Protein AF-A0A3P7G4P9-F1 (afdb_monomer)

InterPro domains:
  IPR010695 Fas apoptotic inhibitory molecule 1 [PF06905] (7-114)
  IPR010695 Fas apoptotic inhibitory molecule 1 [PTHR13088] (2-114)
  IPR038513 FAIM1 domain superfamily [G3DSA:2.40.128.180] (4-91)

Secondary structure (DSSP, 8-state):
---GGGEEEEEEEEETTEEEEEEEEE-TTT--EEEEETTEEEEEES--S-SSEEEEEEETTEEEEEEEEEETTTEEEEEEEETTEEHHHHHHHHHHHTTEEEEEETTEEEEEE--

Sequence (115 aa):
MTDKQDIVAHWSVPVHDRIYEIEFEHGTASGKRVIRVDGKEILRKNWMFSLVGKEIFDIGKFKCVINVEALGTFLYEYTLEVNGKSYEKFREEVAKKLKSWTTILDGQETRICLV

Organism: Wuchereria bancrofti (NCBI:txid6293)

Mean predicted aligned error: 9.28 Å

Structure (mmCIF, N/CA/C/O backbone):
data_AF-A0A3P7G4P9-F1
#
_entry.id   AF-A0A3P7G4P9-F1
#
loop_
_atom_site.group_PDB
_atom_site.id
_atom_site.type_symbol
_atom_site.label_atom_id
_atom_site.label_alt_id
_atom_site.label_comp_id
_atom_site.label_asym_id
_atom_site.label_entity_id
_atom_site.label_seq_id
_atom_site.pdbx_PDB_ins_code
_atom_site.Cartn_x
_atom_site.Cartn_y
_atom_site.Cartn_z
_atom_site.occupancy
_atom_site.B_iso_or_equiv
_atom_site.auth_seq_id
_atom_site.auth_comp_id
_atom_site.auth_asym_id
_atom_site.auth_atom_id
_atom_site.pdbx_PDB_model_num
ATOM 1 N N . MET A 1 1 ? -11.093 17.085 -8.754 1.00 41.69 1 MET A N 1
ATOM 2 C CA . MET A 1 1 ? -11.423 15.661 -8.953 1.00 41.69 1 MET A CA 1
ATOM 3 C C . MET A 1 1 ? -10.131 14.898 -8.750 1.00 41.69 1 MET A C 1
ATOM 5 O O . MET A 1 1 ? -9.166 15.233 -9.421 1.00 41.69 1 MET A O 1
ATOM 9 N N . THR A 1 2 ? -10.049 13.996 -7.773 1.00 54.34 2 THR A N 1
ATOM 10 C CA . THR A 1 2 ? -8.879 13.116 -7.647 1.00 54.34 2 THR A CA 1
ATOM 11 C C . THR A 1 2 ? -8.937 12.157 -8.826 1.00 54.34 2 THR A C 1
ATOM 13 O O . THR A 1 2 ? -9.836 11.320 -8.870 1.00 54.34 2 THR A O 1
ATOM 16 N N . ASP A 1 3 ? -8.077 12.347 -9.823 1.00 61.62 3 ASP A N 1
ATOM 17 C CA . ASP A 1 3 ? -7.991 11.416 -10.942 1.00 61.62 3 ASP A CA 1
ATOM 18 C C . ASP A 1 3 ? -7.475 10.083 -10.395 1.00 61.62 3 ASP A C 1
ATOM 20 O O . ASP A 1 3 ? -6.324 9.970 -9.978 1.00 61.62 3 ASP A O 1
ATOM 24 N N . LYS A 1 4 ? -8.369 9.095 -10.291 1.00 70.50 4 LYS A N 1
ATOM 25 C CA . LYS A 1 4 ? -8.042 7.770 -9.752 1.00 70.50 4 LYS A CA 1
ATOM 26 C C . LYS A 1 4 ? -7.118 6.973 -10.680 1.00 70.50 4 LYS A C 1
ATOM 28 O O . LYS A 1 4 ? -6.676 5.903 -10.278 1.00 70.50 4 LYS A O 1
ATOM 33 N N . GLN A 1 5 ? -6.831 7.467 -11.890 1.00 76.31 5 GLN A N 1
ATOM 34 C CA . GLN A 1 5 ? -6.014 6.763 -12.886 1.00 76.31 5 GLN A CA 1
ATOM 35 C C . GLN A 1 5 ? -4.590 6.452 -12.413 1.00 76.31 5 GLN A C 1
ATOM 37 O O . GLN A 1 5 ? -4.028 5.451 -12.840 1.00 76.31 5 GLN A O 1
ATOM 42 N N . ASP A 1 6 ? -4.036 7.248 -11.497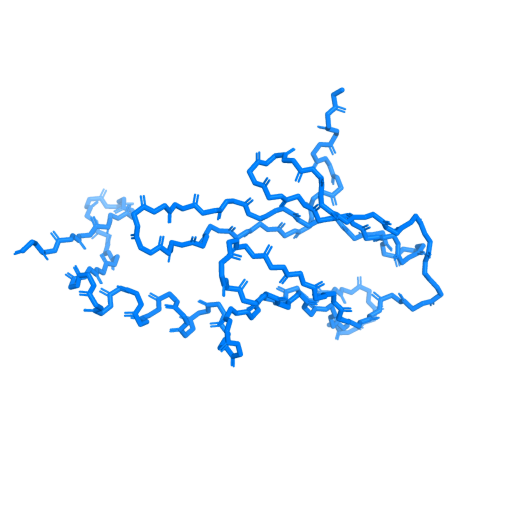 1.00 87.88 6 ASP A N 1
ATOM 43 C CA . ASP A 1 6 ? -2.673 7.041 -10.993 1.00 87.88 6 ASP A CA 1
ATOM 44 C C . ASP A 1 6 ? -2.597 6.071 -9.797 1.00 87.88 6 ASP A C 1
ATOM 46 O O . ASP A 1 6 ? -1.499 5.803 -9.298 1.00 87.88 6 ASP A O 1
ATOM 50 N N . ILE A 1 7 ? -3.731 5.571 -9.287 1.00 96.06 7 ILE A N 1
ATOM 5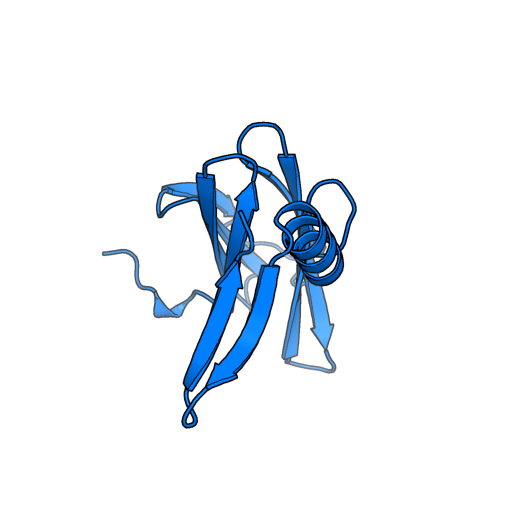1 C CA . ILE A 1 7 ? -3.747 4.662 -8.133 1.00 96.06 7 ILE A CA 1
ATOM 52 C C . ILE A 1 7 ? -3.287 3.275 -8.587 1.00 96.06 7 ILE A C 1
ATOM 54 O O . ILE A 1 7 ? -3.959 2.604 -9.365 1.00 96.06 7 ILE A O 1
ATOM 58 N N . VAL A 1 8 ? -2.152 2.830 -8.051 1.00 96.12 8 VAL A N 1
ATOM 59 C CA . VAL A 1 8 ? -1.525 1.540 -8.384 1.00 96.12 8 VAL A CA 1
ATOM 60 C C . VAL A 1 8 ? -1.772 0.465 -7.330 1.00 96.12 8 VAL A C 1
ATOM 62 O O . VAL A 1 8 ? -1.624 -0.719 -7.616 1.00 96.12 8 VAL A O 1
ATOM 65 N N . ALA A 1 9 ? -2.137 0.861 -6.110 1.00 97.25 9 ALA A N 1
ATOM 66 C CA . ALA A 1 9 ? -2.432 -0.067 -5.030 1.00 97.25 9 ALA A CA 1
ATOM 67 C C . ALA A 1 9 ? -3.481 0.498 -4.069 1.00 97.25 9 ALA A C 1
ATOM 69 O O . ALA A 1 9 ? -3.569 1.710 -3.846 1.00 97.25 9 ALA A O 1
ATOM 70 N N . HIS A 1 10 ? -4.268 -0.415 -3.503 1.00 97.69 10 HIS A N 1
ATOM 71 C CA . HIS A 1 10 ? -5.329 -0.121 -2.555 1.00 97.69 10 HIS A CA 1
ATOM 72 C C . HIS A 1 10 ? -5.373 -1.195 -1.465 1.00 97.69 10 HIS A C 1
ATOM 74 O O . HIS A 1 10 ? -5.395 -2.388 -1.776 1.00 97.69 10 HIS A O 1
ATOM 80 N N . TRP A 1 11 ? -5.449 -0.782 -0.200 1.00 98.00 11 TRP A N 1
ATOM 81 C CA . TRP A 1 11 ? -5.571 -1.691 0.940 1.00 98.00 11 TRP A CA 1
ATOM 82 C C . TRP A 1 11 ? -6.651 -1.228 1.912 1.00 98.00 11 TRP A C 1
ATOM 84 O O . TRP A 1 11 ? -6.613 -0.097 2.389 1.00 98.00 11 TRP A O 1
ATOM 94 N N . SER A 1 12 ? -7.537 -2.147 2.295 1.00 96.19 12 SER A N 1
ATOM 95 C CA . SER A 1 12 ? -8.503 -1.943 3.378 1.00 96.19 12 SER A CA 1
ATOM 96 C C . SER A 1 12 ? -7.944 -2.535 4.668 1.00 96.19 12 SER A C 1
ATOM 98 O O . SER A 1 12 ? -7.788 -3.755 4.783 1.00 96.19 12 SER A O 1
ATOM 100 N N . VAL A 1 13 ? -7.606 -1.700 5.646 1.00 95.06 13 VAL A N 1
ATOM 101 C CA . VAL A 1 13 ? -6.928 -2.121 6.880 1.00 95.06 13 VAL A CA 1
ATOM 102 C C . VAL A 1 13 ? -7.909 -2.084 8.059 1.00 95.06 13 VAL A C 1
ATOM 104 O O . VAL A 1 13 ? -8.145 -1.012 8.622 1.00 95.06 13 VAL A O 1
ATOM 107 N N . PRO A 1 14 ? -8.497 -3.233 8.454 1.00 91.31 14 PRO A N 1
ATOM 108 C CA . PRO A 1 14 ? -9.382 -3.304 9.613 1.00 91.31 14 PRO A CA 1
ATOM 109 C C . PRO A 1 14 ? -8.583 -3.240 10.918 1.00 91.31 14 PRO A C 1
ATOM 111 O O . PRO A 1 14 ? -7.805 -4.142 11.225 1.00 91.31 14 PRO A O 1
ATOM 114 N N . VAL A 1 15 ? -8.803 -2.203 11.720 1.00 87.81 15 VAL A N 1
ATOM 115 C CA . VAL A 1 15 ? -8.202 -2.032 13.047 1.00 87.81 15 VAL A CA 1
ATOM 116 C C . VAL A 1 15 ? -9.261 -1.633 14.064 1.00 87.81 15 VAL A C 1
ATOM 118 O O . VAL A 1 15 ? -9.954 -0.634 13.909 1.00 87.81 15 VAL A O 1
ATOM 121 N N . HIS A 1 16 ? -9.349 -2.400 15.152 1.00 82.56 16 HIS A N 1
ATOM 122 C CA . HIS A 1 16 ? -10.385 -2.227 16.175 1.00 82.56 16 HIS A CA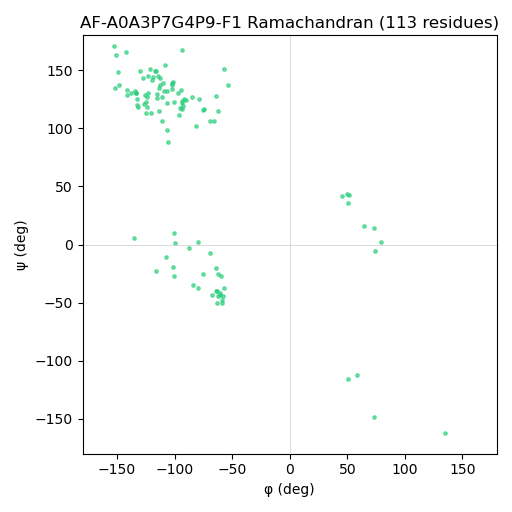 1
ATOM 123 C C . HIS A 1 16 ? -11.799 -2.173 15.558 1.00 82.56 16 HIS A C 1
ATOM 125 O O . HIS A 1 16 ? -12.242 -3.170 14.997 1.00 82.56 16 HIS A O 1
ATOM 131 N N . ASP A 1 17 ? -12.487 -1.038 15.676 1.00 83.31 17 ASP A N 1
ATOM 132 C CA . ASP A 1 17 ? -13.847 -0.749 15.215 1.00 83.31 17 ASP A CA 1
ATOM 133 C C . ASP A 1 17 ? -13.892 0.050 13.899 1.00 83.31 17 ASP A C 1
ATOM 135 O O . ASP A 1 17 ? -14.955 0.506 13.480 1.00 83.31 17 ASP A O 1
ATOM 139 N N . ARG A 1 18 ? -12.748 0.221 13.227 1.00 89.19 18 ARG A N 1
ATOM 140 C C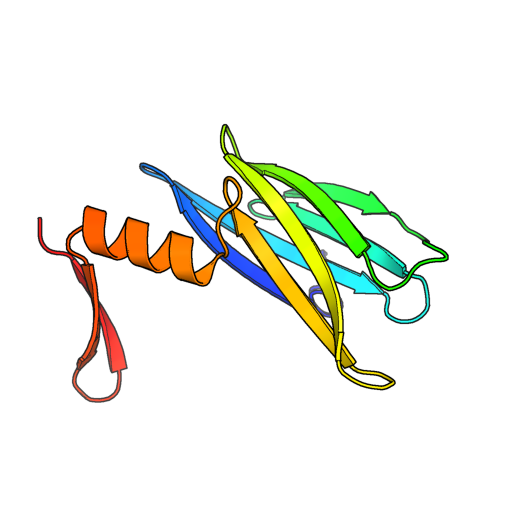A . ARG A 1 18 ? -12.625 1.016 12.003 1.00 89.19 18 ARG A CA 1
ATOM 141 C C . ARG A 1 18 ? -11.911 0.250 10.897 1.00 89.19 18 ARG A C 1
ATOM 143 O O . ARG A 1 18 ? -11.020 -0.558 11.144 1.00 89.19 18 ARG A O 1
ATOM 150 N N . ILE A 1 19 ? -12.270 0.556 9.657 1.00 93.06 19 ILE A N 1
ATOM 151 C CA . ILE A 1 19 ? -11.514 0.169 8.467 1.00 93.06 19 ILE A CA 1
ATOM 152 C C . ILE A 1 19 ? -10.918 1.451 7.890 1.00 93.06 19 ILE A C 1
ATOM 154 O O . ILE A 1 19 ? -11.644 2.427 7.712 1.00 93.06 19 ILE A O 1
ATOM 158 N N . TYR A 1 20 ? -9.605 1.463 7.672 1.00 96.38 20 TYR A N 1
ATOM 159 C CA . TYR A 1 20 ? -8.931 2.533 6.937 1.00 96.38 20 TYR A CA 1
ATOM 160 C C . TYR A 1 20 ? -8.736 2.105 5.487 1.00 96.38 20 TYR A C 1
ATOM 162 O O . TYR A 1 20 ? -8.191 1.027 5.248 1.00 96.38 20 TYR A O 1
ATOM 170 N N . GLU A 1 21 ? -9.121 2.956 4.543 1.00 97.56 21 GLU A N 1
ATOM 171 C CA . GLU A 1 21 ? -8.851 2.745 3.120 1.00 97.56 21 GLU A CA 1
ATOM 172 C C . GLU A 1 21 ? -7.580 3.489 2.719 1.00 97.56 21 GLU A C 1
ATOM 174 O O . GLU A 1 21 ? -7.509 4.714 2.819 1.00 97.56 21 GLU A O 1
ATOM 179 N N . ILE A 1 22 ? -6.560 2.748 2.290 1.00 98.06 22 ILE A N 1
ATOM 180 C CA . ILE A 1 22 ? -5.258 3.285 1.894 1.00 98.06 22 ILE A CA 1
ATOM 181 C C . ILE A 1 22 ? -5.142 3.210 0.377 1.00 98.06 22 ILE A C 1
ATOM 183 O O . ILE A 1 22 ? -5.188 2.122 -0.189 1.00 98.06 22 ILE A O 1
ATOM 187 N N . GLU A 1 23 ? -4.925 4.351 -0.268 1.00 98.12 23 GLU A N 1
ATOM 188 C CA . GLU A 1 23 ? -4.663 4.456 -1.706 1.00 98.12 23 GLU A CA 1
ATOM 189 C C . GLU A 1 23 ? -3.223 4.917 -1.934 1.00 98.12 23 GLU A C 1
ATOM 191 O O . GLU A 1 23 ? -2.746 5.846 -1.270 1.00 98.12 23 GLU A O 1
ATOM 196 N N . PHE A 1 24 ? -2.544 4.307 -2.905 1.00 98.19 24 PHE A N 1
ATOM 197 C CA . PHE A 1 24 ? -1.183 4.668 -3.280 1.00 98.19 24 PHE A CA 1
ATOM 198 C C . PHE A 1 24 ? -1.068 4.982 -4.770 1.00 98.19 24 PHE A C 1
ATOM 200 O O . PHE A 1 24 ? -1.461 4.176 -5.612 1.00 98.19 24 PHE A O 1
ATOM 207 N N . GLU A 1 25 ? -0.489 6.140 -5.086 1.00 97.12 25 GLU A N 1
ATOM 208 C CA . GLU A 1 25 ? -0.045 6.495 -6.436 1.00 97.12 25 GLU A CA 1
ATOM 209 C C . GLU A 1 25 ? 1.470 6.338 -6.550 1.00 97.12 25 GLU A C 1
ATOM 211 O O . GLU A 1 25 ? 2.206 6.813 -5.678 1.00 97.12 25 GLU A O 1
ATOM 216 N N . HIS A 1 26 ? 1.934 5.765 -7.664 1.00 95.69 26 HIS A N 1
ATOM 217 C CA . HIS A 1 26 ? 3.353 5.666 -7.995 1.00 95.69 26 HIS A CA 1
ATOM 218 C C . HIS A 1 26 ? 3.617 6.107 -9.438 1.00 95.69 26 HIS A C 1
ATOM 220 O O . HIS A 1 26 ? 3.154 5.477 -10.385 1.00 95.69 26 HIS A O 1
ATOM 226 N N . GLY A 1 27 ? 4.410 7.164 -9.617 1.00 94.44 27 GLY A N 1
ATOM 227 C CA . GLY A 1 27 ? 4.913 7.562 -10.928 1.00 94.44 27 GLY A CA 1
ATOM 228 C C . GLY A 1 27 ? 6.129 6.731 -11.311 1.00 94.44 27 GLY A C 1
ATOM 229 O O . GLY A 1 27 ? 7.235 7.022 -10.866 1.00 94.44 27 GLY A O 1
ATOM 230 N N . THR A 1 28 ? 5.942 5.743 -12.180 1.00 91.38 28 THR A N 1
ATOM 231 C CA . THR A 1 28 ? 6.988 4.786 -12.588 1.00 91.38 28 THR A CA 1
ATOM 232 C C . THR A 1 28 ? 8.172 5.417 -13.329 1.00 91.38 28 THR A C 1
ATOM 234 O O . THR A 1 28 ? 9.245 4.830 -13.354 1.00 91.38 28 THR A O 1
ATOM 237 N N . ALA A 1 29 ? 8.017 6.619 -13.896 1.00 91.69 29 ALA A N 1
ATOM 238 C CA . ALA A 1 29 ? 9.100 7.354 -14.561 1.00 91.69 29 ALA A CA 1
ATOM 239 C C . ALA A 1 29 ? 9.716 8.474 -13.702 1.00 91.69 29 ALA A C 1
ATOM 241 O O . ALA A 1 29 ? 10.871 8.840 -13.894 1.00 91.69 29 ALA A O 1
ATOM 242 N N . SER A 1 30 ? 8.945 9.041 -12.771 1.00 93.50 30 SER A N 1
ATOM 243 C CA . SER A 1 30 ? 9.336 10.213 -11.974 1.00 93.50 30 SER A CA 1
ATOM 244 C C . SER A 1 30 ? 9.655 9.891 -10.517 1.00 93.50 30 SER A C 1
ATOM 246 O O . SER A 1 30 ? 10.074 10.777 -9.776 1.00 93.50 30 SER A O 1
ATOM 248 N N . GLY A 1 31 ? 9.353 8.672 -10.067 1.00 94.12 31 GLY A N 1
ATOM 249 C CA . GLY A 1 31 ? 9.350 8.293 -8.658 1.00 94.12 31 GLY A CA 1
ATOM 250 C C . GLY A 1 31 ? 8.299 9.035 -7.826 1.00 94.12 31 GLY A C 1
ATOM 251 O O . GLY A 1 31 ? 8.405 9.060 -6.603 1.00 94.12 31 GLY A O 1
ATOM 252 N N . LYS A 1 32 ? 7.294 9.675 -8.452 1.00 95.81 32 LYS A N 1
ATOM 253 C CA . LYS A 1 32 ? 6.183 10.342 -7.744 1.00 95.81 32 LYS A CA 1
ATOM 254 C C . LYS A 1 32 ? 5.521 9.356 -6.781 1.00 95.81 32 LYS A C 1
ATOM 256 O O . LYS A 1 32 ? 5.252 8.225 -7.165 1.00 95.81 32 LYS A O 1
ATOM 261 N N . ARG A 1 33 ? 5.198 9.794 -5.564 1.00 96.88 33 ARG A N 1
ATOM 262 C CA . ARG A 1 33 ? 4.452 9.008 -4.571 1.00 96.88 33 ARG A CA 1
ATOM 263 C C . ARG A 1 33 ? 3.358 9.848 -3.940 1.00 96.88 33 ARG A C 1
ATOM 265 O O . ARG A 1 33 ? 3.627 10.969 -3.508 1.00 96.88 33 ARG A O 1
ATOM 272 N N . VAL A 1 34 ? 2.144 9.316 -3.861 1.00 97.69 34 VAL A N 1
ATOM 273 C CA . VAL A 1 34 ? 1.039 9.936 -3.114 1.00 97.69 34 VAL A CA 1
ATOM 274 C C . VAL A 1 34 ? 0.364 8.866 -2.278 1.00 97.69 34 VAL A C 1
ATOM 276 O O . VAL A 1 34 ? 0.029 7.811 -2.803 1.00 97.69 34 VAL A O 1
ATOM 279 N N . ILE A 1 35 ? 0.168 9.137 -0.990 1.00 98.31 35 ILE A N 1
ATOM 280 C CA . ILE A 1 35 ? -0.566 8.251 -0.082 1.00 98.31 35 ILE A CA 1
ATOM 281 C C . ILE A 1 35 ? -1.818 8.981 0.379 1.00 98.31 35 ILE A C 1
ATOM 283 O O . ILE A 1 35 ? -1.740 10.117 0.868 1.00 98.31 35 ILE A O 1
ATOM 287 N N . ARG A 1 36 ? -2.967 8.315 0.257 1.00 97.88 36 ARG A N 1
ATOM 288 C CA . ARG A 1 36 ? -4.228 8.769 0.845 1.00 97.88 36 ARG A CA 1
ATOM 289 C C 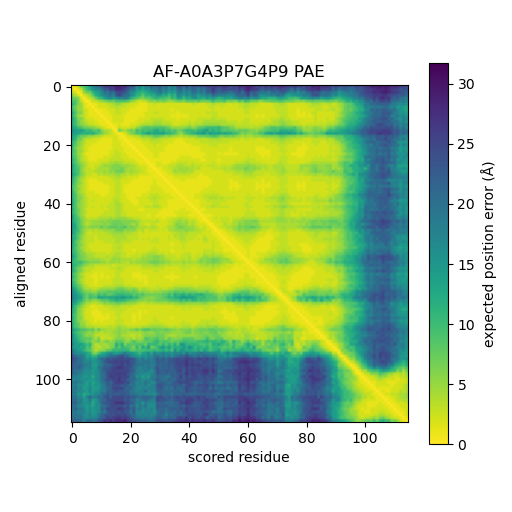. ARG A 1 36 ? -4.749 7.750 1.832 1.00 97.88 36 ARG A C 1
ATOM 291 O O . ARG A 1 36 ? -4.615 6.553 1.615 1.00 97.88 36 ARG A O 1
ATOM 298 N N . VAL A 1 37 ? -5.352 8.256 2.897 1.00 97.62 37 VAL A N 1
ATOM 299 C CA . VAL A 1 37 ? -6.059 7.463 3.897 1.00 97.62 37 VAL A CA 1
ATOM 300 C C . VAL A 1 37 ? -7.469 8.022 4.003 1.00 97.62 37 VAL A C 1
ATOM 302 O O . VAL A 1 37 ? -7.641 9.218 4.242 1.00 97.62 37 VAL A O 1
ATOM 305 N N . ASP A 1 38 ? -8.470 7.177 3.774 1.00 95.94 38 ASP A N 1
ATOM 306 C CA . ASP A 1 38 ? -9.891 7.538 3.717 1.00 95.94 38 ASP A CA 1
ATOM 307 C C . ASP A 1 38 ? -10.156 8.716 2.759 1.00 95.94 38 ASP A C 1
ATOM 309 O O . ASP A 1 38 ? -10.855 9.680 3.075 1.00 95.94 38 ASP A O 1
ATOM 313 N N . GLY A 1 39 ? -9.506 8.680 1.590 1.00 95.50 39 GLY A N 1
ATOM 314 C CA . GLY A 1 39 ? -9.583 9.720 0.559 1.00 95.50 39 GLY A CA 1
ATOM 315 C C . GLY A 1 39 ? -8.826 11.017 0.878 1.00 95.50 39 GLY A C 1
ATOM 316 O O . GLY A 1 39 ? -8.720 11.888 0.012 1.00 95.50 39 GLY A O 1
ATOM 317 N N . LYS A 1 40 ? -8.255 11.163 2.081 1.00 97.06 40 LYS A N 1
ATOM 318 C CA . LYS A 1 40 ? -7.443 12.323 2.464 1.00 97.06 40 LYS A CA 1
ATOM 319 C C . LYS A 1 40 ? -5.969 12.068 2.177 1.00 97.06 40 LYS A C 1
ATOM 321 O O . LYS A 1 40 ? -5.382 11.121 2.688 1.00 97.06 40 LYS A O 1
ATOM 326 N N . GLU A 1 41 ? -5.349 12.959 1.413 1.00 96.88 41 GLU A N 1
ATOM 327 C CA . GLU A 1 41 ? -3.904 12.944 1.191 1.00 96.88 41 GLU A CA 1
ATOM 328 C C . GLU A 1 41 ? -3.133 13.196 2.492 1.00 96.88 41 GLU A C 1
ATOM 330 O O . GLU A 1 41 ? -3.390 14.173 3.199 1.00 96.88 41 GLU A O 1
ATOM 335 N N . ILE A 1 42 ? -2.188 12.304 2.795 1.00 97.50 42 ILE A N 1
ATOM 336 C CA . ILE A 1 42 ? -1.317 12.395 3.976 1.00 97.50 42 ILE A CA 1
ATOM 337 C C . ILE A 1 42 ? 0.160 12.564 3.612 1.00 97.50 42 ILE A C 1
ATOM 339 O O . ILE A 1 42 ? 0.937 13.061 4.422 1.00 97.50 42 ILE A O 1
ATOM 343 N N . LEU A 1 43 ? 0.553 12.162 2.401 1.00 97.44 43 LEU A N 1
ATOM 344 C CA . LEU A 1 43 ? 1.921 12.269 1.908 1.00 97.44 43 LEU A CA 1
ATOM 345 C C . LEU A 1 43 ? 1.907 12.489 0.400 1.00 97.44 43 LEU A C 1
ATOM 347 O O . LEU A 1 43 ? 1.191 11.799 -0.327 1.00 97.44 43 LEU A O 1
ATOM 351 N N . ARG A 1 44 ? 2.759 13.406 -0.064 1.00 97.00 44 ARG A N 1
ATOM 352 C CA . ARG A 1 44 ? 3.035 13.642 -1.481 1.00 97.00 44 ARG A CA 1
ATOM 353 C C . ARG A 1 44 ? 4.511 13.926 -1.702 1.00 97.00 44 ARG A C 1
ATOM 355 O O . ARG A 1 44 ? 5.083 14.826 -1.093 1.00 97.00 44 ARG A O 1
ATOM 362 N N . LYS A 1 45 ? 5.100 13.196 -2.643 1.00 96.38 45 LYS A N 1
ATOM 363 C CA . LYS A 1 45 ? 6.416 13.455 -3.226 1.00 96.38 45 LYS A CA 1
ATOM 364 C C . LYS A 1 45 ? 6.236 13.534 -4.734 1.00 96.38 45 LYS A C 1
ATOM 366 O O . LYS A 1 45 ? 5.868 12.550 -5.363 1.00 96.38 45 LYS A O 1
ATOM 371 N N . ASN A 1 46 ? 6.446 14.712 -5.315 1.00 93.75 46 ASN A N 1
ATOM 372 C CA . ASN A 1 46 ? 6.185 14.923 -6.745 1.00 93.75 46 ASN A CA 1
ATOM 373 C C . ASN A 1 46 ? 7.257 14.302 -7.649 1.00 93.75 46 ASN A C 1
ATOM 375 O O . ASN A 1 46 ? 6.972 13.985 -8.799 1.00 93.75 46 ASN A O 1
ATOM 379 N N . TRP A 1 47 ? 8.472 14.136 -7.132 1.00 92.31 47 TRP A N 1
ATOM 380 C CA . TRP A 1 47 ? 9.597 13.588 -7.874 1.00 92.31 47 TRP A CA 1
ATOM 381 C C . TRP A 1 47 ? 10.568 12.903 -6.920 1.00 92.31 47 TRP A C 1
ATOM 383 O O . TRP A 1 47 ? 10.911 13.461 -5.874 1.00 92.31 47 TRP A O 1
ATOM 393 N N . MET A 1 48 ? 11.029 11.713 -7.290 1.00 91.50 48 MET A N 1
ATOM 394 C CA . MET A 1 48 ? 12.081 10.982 -6.599 1.00 91.50 48 MET A CA 1
ATOM 395 C C . MET A 1 48 ? 13.011 10.368 -7.644 1.00 91.50 48 MET A C 1
ATOM 397 O O . MET A 1 48 ? 12.564 9.686 -8.556 1.00 91.50 48 MET A O 1
ATOM 401 N N . PHE A 1 49 ? 14.324 10.556 -7.493 1.00 88.19 49 PHE A N 1
ATOM 402 C CA . PHE A 1 49 ? 15.298 9.852 -8.340 1.00 88.19 49 PHE A CA 1
ATOM 403 C C . PHE A 1 49 ? 15.227 8.326 -8.161 1.00 88.19 49 PHE A C 1
ATOM 405 O O . PHE A 1 49 ? 15.596 7.578 -9.060 1.00 88.19 49 PHE A O 1
ATOM 412 N N . SER A 1 50 ? 14.747 7.865 -6.999 1.00 93.69 50 SER A N 1
ATOM 413 C CA . SER A 1 50 ? 14.527 6.449 -6.710 1.00 93.69 50 SER A CA 1
ATOM 414 C C . SER A 1 50 ? 13.090 6.046 -7.017 1.00 93.69 50 SER A C 1
ATOM 416 O O . SER A 1 50 ? 12.159 6.567 -6.404 1.00 93.69 50 SER A O 1
ATOM 418 N N . LEU A 1 51 ? 12.929 5.065 -7.904 1.00 94.56 51 LEU A N 1
ATOM 419 C CA . LEU A 1 51 ? 11.630 4.482 -8.256 1.00 94.56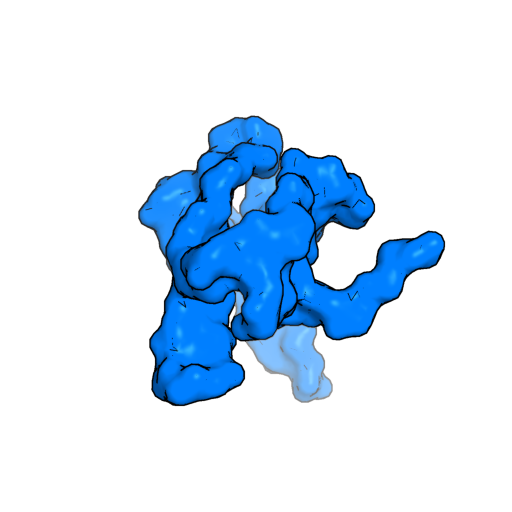 51 LEU A CA 1
ATOM 420 C C . LEU A 1 51 ? 11.180 3.462 -7.195 1.00 94.56 51 LEU A C 1
ATOM 422 O O . LEU A 1 51 ? 10.028 3.443 -6.780 1.00 94.56 51 LEU A O 1
ATOM 426 N N . VAL A 1 52 ? 12.117 2.688 -6.648 1.00 96.00 52 VAL A N 1
ATOM 427 C CA . VAL A 1 52 ? 11.876 1.726 -5.558 1.00 96.00 52 VAL A CA 1
ATOM 428 C C . VAL A 1 52 ? 12.157 2.340 -4.183 1.00 96.00 52 VAL A C 1
ATOM 430 O O . VAL A 1 52 ? 12.723 3.437 -4.077 1.00 96.00 52 VAL A O 1
ATOM 433 N N . GLY A 1 53 ? 11.738 1.670 -3.113 1.00 96.88 53 GLY A N 1
ATOM 434 C CA . GLY A 1 53 ? 12.000 2.086 -1.735 1.00 96.88 53 GLY A CA 1
ATOM 435 C C . GLY A 1 53 ? 10.777 1.988 -0.833 1.00 96.88 53 GLY A C 1
ATOM 436 O O . GLY A 1 53 ? 9.811 1.303 -1.150 1.00 96.88 53 GLY A O 1
ATOM 437 N N . LYS A 1 54 ? 10.832 2.673 0.311 1.00 97.88 54 LYS A N 1
ATOM 438 C CA . LYS A 1 54 ? 9.807 2.583 1.355 1.00 97.88 54 LYS A CA 1
ATOM 439 C C . LYS A 1 54 ? 9.212 3.944 1.676 1.00 97.88 54 LYS A C 1
ATOM 441 O O . LYS A 1 54 ? 9.930 4.942 1.695 1.00 97.88 54 LYS A O 1
ATOM 446 N N . GLU A 1 55 ? 7.927 3.963 1.996 1.00 98.12 55 GLU A N 1
ATOM 447 C CA . GLU A 1 55 ? 7.245 5.116 2.574 1.00 98.12 55 GLU A CA 1
ATOM 448 C C . GLU A 1 55 ? 6.588 4.718 3.891 1.00 98.12 55 GLU A C 1
ATOM 450 O O . GLU A 1 55 ? 5.835 3.748 3.952 1.00 98.12 55 GLU A O 1
ATOM 455 N N . ILE A 1 56 ? 6.892 5.469 4.948 1.00 98.19 56 ILE A N 1
ATOM 456 C CA . ILE A 1 56 ? 6.428 5.195 6.309 1.00 98.19 56 ILE A CA 1
ATOM 457 C C . ILE A 1 56 ? 5.404 6.257 6.691 1.00 98.19 56 ILE A C 1
ATOM 459 O O . ILE A 1 56 ? 5.647 7.451 6.520 1.00 98.19 56 ILE A O 1
ATOM 463 N N . PHE A 1 57 ? 4.277 5.822 7.237 1.00 98.19 57 PHE A N 1
ATOM 464 C CA . PHE A 1 57 ? 3.203 6.684 7.721 1.00 98.19 57 PHE A CA 1
ATOM 465 C C . PHE A 1 57 ? 2.433 5.967 8.829 1.00 98.19 57 PHE A C 1
ATOM 467 O O . PHE A 1 57 ? 2.644 4.781 9.064 1.00 98.19 57 PHE A O 1
ATOM 474 N N . ASP A 1 58 ? 1.540 6.668 9.519 1.00 97.31 58 ASP A N 1
ATOM 475 C CA . ASP A 1 58 ? 0.725 6.070 10.574 1.00 97.31 58 ASP A CA 1
ATOM 476 C C . ASP A 1 58 ? -0.772 6.198 10.234 1.00 97.31 58 ASP A C 1
ATOM 478 O O . ASP A 1 58 ? -1.221 7.231 9.731 1.00 97.31 58 ASP A O 1
ATOM 482 N N . ILE A 1 59 ? -1.557 5.158 10.543 1.00 95.06 59 ILE A N 1
ATOM 483 C CA . ILE A 1 59 ? -3.028 5.210 10.583 1.00 95.06 59 ILE A CA 1
ATOM 484 C C . ILE A 1 59 ? -3.475 5.080 12.041 1.00 95.06 59 ILE A C 1
ATOM 486 O O . ILE A 1 59 ? -3.350 4.033 12.680 1.00 95.06 59 ILE A O 1
ATOM 490 N N . GLY A 1 60 ? -3.934 6.180 12.636 1.00 92.06 60 GLY A N 1
ATOM 491 C CA . GLY A 1 60 ? -4.192 6.220 14.077 1.00 92.06 60 GLY A CA 1
ATOM 492 C C . GLY A 1 60 ? -2.930 5.885 14.886 1.00 92.06 60 GLY A C 1
ATOM 493 O O . GLY A 1 60 ? -1.981 6.659 14.895 1.00 92.06 60 GLY A O 1
ATOM 494 N N . LYS A 1 61 ? -2.924 4.737 15.578 1.00 93.06 61 LYS A N 1
ATOM 495 C CA . LYS A 1 61 ? -1.776 4.244 16.372 1.00 93.06 61 LYS A CA 1
ATOM 496 C C . LYS A 1 61 ? -0.934 3.182 15.650 1.00 93.06 61 LYS A C 1
ATOM 498 O O . LYS A 1 61 ? -0.015 2.631 16.251 1.00 93.06 61 LYS A O 1
ATOM 503 N N . PHE A 1 62 ? -1.281 2.838 14.413 1.00 95.19 62 PHE A N 1
ATOM 504 C CA . PHE A 1 62 ? -0.668 1.736 13.679 1.00 95.19 62 PHE A CA 1
ATOM 505 C C . PHE A 1 62 ? 0.356 2.273 12.688 1.00 95.19 62 PHE A C 1
ATOM 507 O O . PHE A 1 62 ? 0.014 3.067 11.811 1.00 95.19 62 PHE A O 1
ATOM 514 N N . LYS A 1 63 ? 1.601 1.815 12.814 1.00 97.44 63 LYS A N 1
ATOM 515 C CA . LYS A 1 63 ? 2.679 2.175 11.897 1.00 97.44 63 LYS A CA 1
ATOM 516 C C . LYS A 1 63 ? 2.559 1.369 10.616 1.00 97.44 63 LYS A C 1
ATOM 518 O O . LYS A 1 63 ? 2.540 0.142 10.668 1.00 97.44 63 LYS A O 1
ATOM 523 N N . CYS A 1 64 ? 2.512 2.061 9.490 1.00 98.38 64 CYS A N 1
ATOM 524 C CA . CYS A 1 64 ? 2.384 1.481 8.167 1.00 98.38 64 CYS A CA 1
ATOM 525 C C . CYS A 1 64 ? 3.640 1.737 7.335 1.00 98.38 64 CYS A C 1
ATOM 527 O O . CYS A 1 64 ? 4.268 2.794 7.439 1.00 98.38 64 CYS A O 1
ATOM 529 N N . VAL A 1 65 ? 3.997 0.765 6.500 1.00 98.69 65 VAL A N 1
ATOM 530 C CA . VAL A 1 65 ? 5.089 0.892 5.532 1.00 98.69 65 VAL A CA 1
ATOM 531 C C . VAL A 1 65 ? 4.596 0.398 4.185 1.00 98.69 65 VAL A C 1
ATOM 533 O O . VAL A 1 65 ? 4.215 -0.760 4.069 1.00 98.69 65 VAL A O 1
ATOM 536 N N . ILE A 1 66 ? 4.604 1.262 3.174 1.00 98.62 66 ILE A N 1
ATOM 537 C CA . ILE A 1 66 ? 4.459 0.831 1.781 1.00 98.62 66 ILE A CA 1
ATOM 538 C C . ILE A 1 66 ? 5.857 0.562 1.240 1.00 98.62 66 ILE A C 1
ATOM 540 O O . ILE A 1 66 ? 6.711 1.451 1.280 1.00 98.62 66 ILE A O 1
ATOM 544 N N . ASN A 1 67 ? 6.086 -0.645 0.731 1.00 98.38 67 ASN A N 1
ATOM 545 C CA . ASN A 1 67 ? 7.298 -0.999 0.004 1.00 98.38 67 ASN A CA 1
ATOM 546 C C . ASN A 1 67 ? 6.998 -1.010 -1.496 1.00 98.38 67 ASN A C 1
ATOM 548 O O . ASN A 1 67 ? 5.993 -1.566 -1.933 1.00 98.38 67 ASN A O 1
ATOM 552 N N . VAL A 1 68 ? 7.891 -0.395 -2.264 1.00 97.75 68 VAL A N 1
ATOM 553 C CA . VAL A 1 68 ? 7.899 -0.412 -3.724 1.00 97.75 68 VAL A CA 1
ATOM 554 C C . VAL A 1 68 ? 9.132 -1.179 -4.161 1.00 97.75 68 VAL A C 1
ATOM 556 O O . VAL A 1 68 ? 10.256 -0.721 -3.935 1.00 97.75 68 VAL A O 1
ATOM 559 N N . GLU A 1 69 ? 8.926 -2.322 -4.798 1.00 96.94 69 GLU A N 1
ATOM 560 C CA . GLU A 1 69 ? 9.991 -3.205 -5.269 1.00 96.94 69 GLU A CA 1
ATOM 561 C C . GLU A 1 69 ? 9.884 -3.398 -6.781 1.00 96.94 69 GLU A C 1
ATOM 563 O O . GLU A 1 69 ? 8.805 -3.282 -7.357 1.00 96.94 69 GLU A O 1
ATOM 568 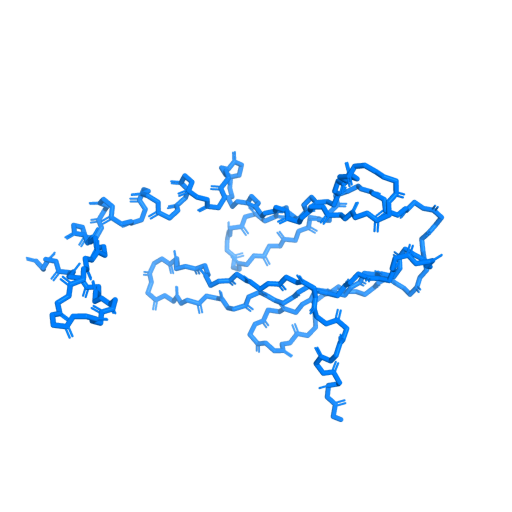N N . ALA A 1 70 ? 11.013 -3.632 -7.451 1.00 95.62 70 ALA A N 1
ATOM 569 C CA . ALA A 1 70 ? 11.019 -3.900 -8.884 1.00 95.62 70 ALA A CA 1
ATOM 570 C C . ALA A 1 70 ? 10.750 -5.387 -9.130 1.00 95.62 70 ALA A C 1
ATOM 572 O O . ALA A 1 70 ? 11.470 -6.245 -8.620 1.00 95.62 70 ALA A O 1
ATOM 573 N N . LEU A 1 71 ? 9.755 -5.681 -9.962 1.00 93.56 71 LEU A N 1
ATOM 574 C CA . LEU A 1 71 ? 9.438 -7.023 -10.428 1.00 93.56 71 LEU A CA 1
ATOM 575 C C . LEU A 1 71 ? 9.889 -7.158 -11.890 1.00 93.56 71 LEU A C 1
ATOM 577 O O . LEU A 1 71 ? 9.155 -6.878 -12.834 1.00 93.56 71 LEU A O 1
ATOM 581 N N . GLY A 1 72 ? 11.143 -7.547 -12.104 1.00 91.25 72 GLY A N 1
ATOM 582 C CA . GLY A 1 72 ? 11.744 -7.518 -13.440 1.00 91.25 72 GLY A CA 1
ATOM 583 C C . GLY A 1 72 ? 12.062 -6.089 -13.901 1.00 91.25 72 GLY A C 1
ATOM 584 O O . GLY A 1 72 ? 12.433 -5.242 -13.094 1.00 91.25 72 GLY A O 1
ATOM 585 N N . THR A 1 73 ? 11.987 -5.822 -15.208 1.00 86.25 73 THR A N 1
ATOM 586 C CA . THR A 1 73 ? 12.536 -4.577 -15.785 1.00 86.25 73 THR A CA 1
ATOM 587 C C . THR A 1 73 ? 11.595 -3.373 -15.696 1.00 86.25 73 THR A C 1
ATOM 589 O O . THR A 1 73 ? 12.070 -2.255 -15.520 1.00 86.25 73 THR A O 1
ATOM 592 N N . PHE A 1 74 ? 10.280 -3.575 -15.822 1.00 85.06 74 PHE A N 1
ATOM 593 C CA . PHE A 1 74 ? 9.302 -2.476 -15.934 1.00 85.06 74 PHE A CA 1
ATOM 594 C C . PHE A 1 74 ? 8.050 -2.656 -15.069 1.00 85.06 74 PHE A C 1
ATOM 596 O O . PHE A 1 74 ? 7.110 -1.872 -15.190 1.00 85.06 74 PHE A O 1
ATOM 603 N N . LEU A 1 75 ? 8.008 -3.689 -14.226 1.00 94.00 75 LEU A N 1
ATOM 604 C CA . LEU A 1 75 ? 6.896 -3.910 -13.306 1.00 94.00 75 LEU A CA 1
ATOM 605 C C . LEU A 1 75 ? 7.350 -3.611 -11.885 1.00 94.00 75 LEU A C 1
ATOM 607 O O . LEU A 1 75 ? 8.533 -3.713 -11.556 1.00 94.00 75 LEU A O 1
ATOM 611 N N . TYR A 1 76 ? 6.386 -3.248 -11.051 1.00 96.06 76 TYR A N 1
ATOM 612 C CA . TYR A 1 76 ? 6.608 -2.971 -9.645 1.00 96.06 76 TYR A CA 1
ATOM 613 C C . TYR A 1 76 ? 5.643 -3.791 -8.811 1.00 96.06 76 TYR A C 1
ATOM 615 O O . TYR A 1 76 ? 4.486 -3.977 -9.186 1.00 96.06 76 TYR A O 1
ATOM 623 N N . GLU A 1 77 ? 6.135 -4.250 -7.673 1.00 97.25 77 GLU A N 1
ATOM 624 C CA . GLU A 1 77 ? 5.323 -4.825 -6.620 1.00 97.25 77 GLU A CA 1
ATOM 625 C C . GLU A 1 77 ? 5.138 -3.790 -5.508 1.00 97.25 77 GLU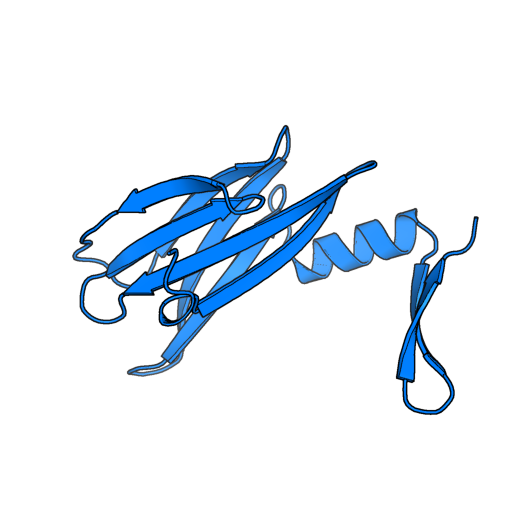 A C 1
ATOM 627 O O . GLU A 1 77 ? 6.064 -3.054 -5.150 1.00 97.25 77 GLU A O 1
ATOM 632 N N . TYR A 1 78 ? 3.916 -3.732 -4.983 1.00 98.06 78 TYR A N 1
ATOM 633 C CA . TYR A 1 78 ? 3.525 -2.829 -3.912 1.00 98.06 78 TYR A CA 1
ATOM 634 C C . TYR A 1 78 ? 3.028 -3.662 -2.744 1.00 98.06 78 TYR A C 1
ATOM 636 O O . TYR A 1 78 ? 1.977 -4.297 -2.834 1.00 98.06 78 TYR A O 1
ATOM 644 N N . THR A 1 79 ? 3.759 -3.640 -1.638 1.00 98.31 79 THR A N 1
ATOM 645 C CA . THR A 1 79 ? 3.353 -4.343 -0.419 1.00 98.31 79 THR A CA 1
ATOM 646 C C . THR A 1 79 ? 3.122 -3.354 0.707 1.00 98.31 79 THR A C 1
ATOM 648 O O . THR A 1 79 ? 3.752 -2.297 0.774 1.00 98.31 79 THR A O 1
ATOM 651 N N . LEU A 1 80 ? 2.197 -3.699 1.598 1.00 98.69 80 LEU A N 1
ATOM 652 C CA . LEU A 1 80 ? 1.912 -2.938 2.803 1.00 98.69 80 LEU A CA 1
ATOM 653 C C . LEU A 1 80 ? 2.317 -3.766 4.021 1.00 98.69 80 LEU A C 1
ATOM 655 O O . LEU A 1 80 ? 1.973 -4.942 4.134 1.00 98.69 80 LEU A O 1
ATOM 659 N N . GLU A 1 81 ? 2.997 -3.129 4.962 1.00 98.38 81 GLU A N 1
ATOM 660 C CA . GLU A 1 81 ? 3.204 -3.648 6.306 1.00 98.38 81 GLU A CA 1
ATOM 661 C C . GLU A 1 81 ? 2.402 -2.823 7.313 1.00 98.38 81 GLU A C 1
ATOM 663 O O . GLU A 1 81 ? 2.391 -1.596 7.237 1.00 98.38 81 GLU A O 1
ATOM 668 N N . VAL A 1 82 ? 1.777 -3.486 8.287 1.00 97.50 82 VAL A N 1
ATOM 669 C CA . VAL A 1 82 ? 1.047 -2.859 9.399 1.00 97.50 82 VAL A CA 1
ATOM 670 C C . VAL A 1 82 ? 1.627 -3.377 10.712 1.00 97.50 82 VAL A C 1
ATOM 672 O O . VAL A 1 82 ? 1.602 -4.576 10.990 1.00 97.50 82 VAL A O 1
ATOM 675 N N . ASN A 1 83 ? 2.182 -2.476 11.524 1.00 94.88 83 ASN A N 1
ATOM 676 C CA . ASN A 1 83 ? 2.926 -2.789 12.748 1.00 94.88 83 ASN A CA 1
ATOM 677 C C . ASN A 1 83 ? 4.009 -3.868 12.538 1.00 94.88 83 ASN A C 1
ATOM 679 O O . ASN A 1 83 ? 4.153 -4.788 13.344 1.00 94.88 83 ASN A O 1
ATOM 683 N N . GLY A 1 84 ? 4.762 -3.757 11.437 1.00 96.31 84 GLY A N 1
ATOM 684 C CA . GLY A 1 84 ? 5.872 -4.660 11.105 1.00 96.31 84 GLY A CA 1
ATOM 685 C C . GLY A 1 84 ? 5.450 -6.060 10.649 1.00 96.31 84 GLY A C 1
ATOM 686 O O . GLY A 1 84 ? 6.270 -6.975 10.634 1.00 96.31 84 GLY A O 1
ATOM 687 N N . LYS A 1 85 ? 4.171 -6.262 10.314 1.00 96.44 85 LYS A N 1
ATOM 688 C CA . LYS A 1 85 ? 3.660 -7.502 9.715 1.00 96.44 85 LYS A CA 1
ATOM 689 C C . LYS A 1 85 ? 3.218 -7.217 8.293 1.00 96.44 85 LYS A C 1
ATOM 691 O O . LYS A 1 85 ? 2.631 -6.163 8.066 1.00 96.44 85 LYS A O 1
ATOM 696 N N . SER A 1 86 ? 3.427 -8.159 7.373 1.00 97.31 86 SER A N 1
ATOM 697 C CA . SER A 1 86 ? 2.834 -8.048 6.037 1.00 97.31 86 SER A CA 1
ATOM 698 C C . SER A 1 86 ? 1.315 -7.931 6.138 1.00 97.31 86 SER A C 1
ATOM 700 O O . SER A 1 86 ? 0.698 -8.430 7.088 1.00 97.31 86 SER A O 1
ATOM 702 N N . TYR A 1 87 ? 0.709 -7.265 5.165 1.00 96.69 87 TYR A N 1
ATOM 703 C CA . TYR A 1 87 ? -0.729 -7.057 5.117 1.00 96.69 87 TYR A CA 1
ATOM 704 C C . TYR A 1 87 ? -1.513 -8.377 5.133 1.00 96.69 87 TYR A C 1
ATOM 706 O O . TYR A 1 87 ? -2.527 -8.481 5.821 1.00 96.69 87 TYR A O 1
ATOM 714 N N . GLU A 1 88 ? -1.013 -9.416 4.469 1.00 93.94 88 GLU A N 1
ATOM 715 C CA . GLU A 1 88 ? -1.614 -10.752 4.434 1.00 93.94 88 GLU A CA 1
ATOM 716 C C . GLU A 1 88 ? -1.625 -11.367 5.835 1.00 93.94 88 GLU A C 1
ATOM 718 O O . GLU A 1 88 ? -2.678 -11.755 6.343 1.00 93.94 88 GLU A O 1
ATOM 723 N N . LYS A 1 89 ? -0.472 -11.362 6.516 1.00 94.44 89 LYS A N 1
ATOM 724 C CA . LYS A 1 89 ? -0.353 -11.883 7.882 1.00 94.44 89 LYS A CA 1
ATOM 725 C C . LYS A 1 89 ? -1.204 -11.081 8.864 1.00 94.44 89 LYS A C 1
ATOM 727 O O . LYS A 1 89 ? -1.845 -11.653 9.744 1.00 94.44 89 LYS A O 1
ATOM 732 N N . PHE A 1 90 ? -1.231 -9.759 8.712 1.00 91.75 90 PHE A N 1
ATOM 733 C CA . PHE A 1 90 ? -2.093 -8.883 9.497 1.00 91.75 90 PHE A CA 1
ATOM 734 C C . PHE A 1 90 ? -3.573 -9.249 9.310 1.00 91.75 90 PHE A C 1
ATOM 736 O O . PHE A 1 90 ? -4.294 -9.425 10.294 1.00 91.75 90 PHE A O 1
ATOM 743 N N . ARG A 1 91 ? -4.022 -9.433 8.063 1.00 90.06 91 ARG A N 1
ATOM 744 C CA . ARG A 1 91 ? -5.397 -9.844 7.753 1.00 90.06 91 ARG A CA 1
ATOM 745 C C . ARG A 1 91 ? -5.743 -11.198 8.351 1.00 90.06 91 ARG A C 1
ATOM 747 O O . ARG A 1 91 ? -6.827 -11.331 8.909 1.00 90.06 91 ARG A O 1
ATOM 754 N N . GLU A 1 92 ? -4.849 -12.178 8.270 1.00 89.56 92 GLU A N 1
ATOM 755 C CA . GLU A 1 92 ? -5.058 -13.491 8.886 1.00 89.56 92 GLU A CA 1
ATOM 756 C C . GLU A 1 92 ? -5.219 -13.404 10.407 1.00 89.56 92 GLU A C 1
ATOM 758 O O . GLU A 1 92 ? -6.070 -14.080 10.982 1.00 89.56 92 GLU A O 1
ATOM 763 N N . GLU A 1 93 ? -4.418 -12.578 11.081 1.00 89.38 93 GLU A N 1
ATOM 764 C CA . GLU A 1 93 ? -4.521 -12.386 12.529 1.00 89.38 93 GLU A CA 1
ATOM 765 C C . GLU A 1 93 ? -5.821 -11.687 12.930 1.00 89.38 93 GLU A C 1
ATOM 767 O O . GLU A 1 93 ? -6.478 -12.114 13.883 1.00 89.38 93 GLU A O 1
ATOM 772 N N . VAL A 1 94 ? -6.222 -10.644 12.195 1.00 86.12 94 VAL A N 1
ATOM 773 C CA . VAL A 1 94 ? -7.511 -9.974 12.412 1.00 86.12 94 VAL A CA 1
ATOM 774 C C . VAL A 1 94 ? -8.663 -10.945 12.161 1.00 86.12 94 VAL A C 1
ATOM 776 O O . VAL A 1 94 ? -9.575 -11.027 12.982 1.00 86.12 94 VAL A O 1
ATOM 779 N N . ALA A 1 95 ? -8.593 -11.732 11.086 1.00 84.00 95 ALA A N 1
ATOM 780 C CA . ALA A 1 95 ? -9.592 -12.736 10.746 1.00 84.00 95 ALA A CA 1
ATOM 781 C C . ALA A 1 95 ? -9.742 -13.773 11.869 1.00 84.00 95 ALA A C 1
ATOM 783 O O . ALA A 1 95 ? -10.845 -13.965 12.380 1.00 84.00 95 ALA A O 1
ATOM 784 N N . LYS A 1 96 ? -8.627 -14.344 12.349 1.00 84.69 96 LYS A N 1
ATOM 785 C CA . LYS A 1 96 ? -8.601 -15.275 13.492 1.00 84.69 96 LYS A CA 1
ATOM 786 C C . LYS A 1 96 ? -9.178 -14.64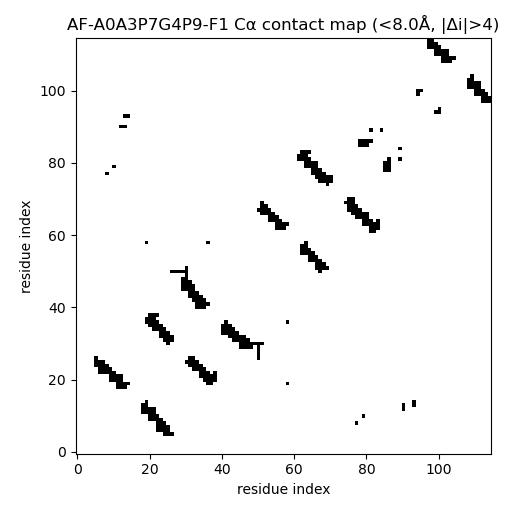9 14.761 1.00 84.69 96 LYS A C 1
ATOM 788 O O . LYS A 1 96 ? -9.972 -15.291 15.444 1.00 84.69 96 LYS A O 1
ATOM 793 N N . LYS A 1 97 ? -8.815 -13.400 15.076 1.00 83.25 97 LYS A N 1
ATOM 794 C CA . LYS A 1 97 ? -9.306 -12.696 16.271 1.00 83.25 97 LYS A CA 1
ATOM 795 C C . LYS A 1 97 ? -10.816 -12.454 16.222 1.00 83.25 97 LYS A C 1
ATOM 797 O O . LYS A 1 97 ? -11.482 -12.615 17.238 1.00 83.25 97 LYS A O 1
ATOM 802 N N . LEU A 1 98 ? -11.343 -12.098 15.053 1.00 78.38 98 LEU A N 1
ATOM 803 C CA . LEU A 1 98 ? -12.777 -11.928 14.809 1.00 78.38 98 LEU A CA 1
ATOM 804 C C . LEU A 1 98 ? -13.513 -13.261 14.593 1.00 78.38 98 LEU A C 1
ATOM 806 O O . LEU A 1 98 ? -14.698 -13.239 14.280 1.00 78.38 98 LEU A O 1
ATOM 810 N N . LYS A 1 99 ? -12.819 -14.410 14.688 1.00 78.69 99 LYS A N 1
ATOM 811 C CA . LYS A 1 99 ? -13.335 -15.733 14.287 1.00 78.69 99 LYS A CA 1
ATOM 812 C C . LYS A 1 99 ? -14.036 -15.681 12.923 1.00 78.69 99 LYS A C 1
ATOM 814 O O . LYS A 1 99 ? -15.115 -16.236 12.731 1.00 78.69 99 LYS A O 1
ATOM 819 N N . SER A 1 100 ? -13.431 -14.956 11.992 1.00 80.50 100 SER A N 1
ATOM 820 C CA . SER A 1 100 ? -13.975 -14.697 10.668 1.00 80.50 100 SER A CA 1
ATOM 821 C C . SER A 1 100 ? -13.096 -15.311 9.591 1.00 80.50 100 SER A C 1
ATOM 823 O O . SER A 1 100 ? -11.884 -15.440 9.758 1.00 80.50 100 SER A O 1
ATOM 825 N N . TRP A 1 101 ? -13.713 -15.705 8.486 1.00 80.25 101 TRP A N 1
ATOM 826 C CA . TRP A 1 101 ? -13.031 -16.216 7.301 1.00 80.25 101 TRP A CA 1
ATOM 827 C C . TRP A 1 101 ? -13.853 -15.892 6.057 1.00 80.25 101 TRP A C 1
ATOM 829 O O . TRP A 1 101 ? -15.037 -15.562 6.145 1.00 80.25 101 TRP A O 1
ATOM 839 N N . THR A 1 102 ? -13.223 -15.976 4.890 1.00 83.75 102 THR A N 1
ATOM 840 C CA . THR A 1 102 ? -13.920 -15.852 3.611 1.00 83.75 102 THR A CA 1
ATOM 841 C C . THR A 1 102 ? -14.144 -17.240 3.013 1.00 83.75 102 THR A C 1
ATOM 843 O O . THR A 1 102 ? -13.269 -18.099 3.099 1.00 83.75 102 THR A O 1
ATOM 846 N N . THR A 1 103 ? -15.312 -17.470 2.422 1.00 90.06 103 THR A N 1
ATOM 847 C CA . THR A 1 103 ? -15.664 -18.682 1.671 1.00 90.06 103 THR A CA 1
ATOM 848 C C . THR A 1 103 ? -16.510 -18.305 0.459 1.00 90.06 103 THR A C 1
ATOM 850 O O . THR A 1 103 ? -17.024 -17.195 0.393 1.00 90.06 103 THR A O 1
ATOM 853 N N . ILE A 1 104 ? -16.690 -19.212 -0.495 1.00 93.75 104 ILE A N 1
ATOM 854 C CA . ILE A 1 104 ? -17.634 -19.015 -1.599 1.00 93.75 104 ILE A CA 1
ATOM 855 C C . ILE A 1 104 ? -18.973 -19.654 -1.208 1.00 93.75 104 ILE A C 1
ATOM 857 O O . ILE A 1 104 ? -19.003 -20.844 -0.896 1.00 93.75 104 ILE A O 1
ATOM 861 N N . LEU A 1 105 ? -20.061 -18.879 -1.218 1.00 91.19 105 LEU A N 1
ATOM 862 C CA . LEU A 1 105 ? -21.444 -19.367 -1.112 1.00 91.19 105 LEU A CA 1
ATOM 863 C C . LEU A 1 105 ? -22.159 -19.038 -2.421 1.00 91.19 105 LEU A C 1
ATOM 865 O O . LEU A 1 105 ? -22.118 -17.893 -2.857 1.00 91.19 105 LEU A O 1
ATOM 869 N N . ASP A 1 106 ? -22.761 -20.029 -3.076 1.00 92.81 106 ASP A N 1
ATOM 870 C CA . ASP A 1 106 ? -23.495 -19.846 -4.340 1.00 92.81 106 ASP A CA 1
ATOM 871 C C . ASP A 1 106 ? -22.710 -19.078 -5.428 1.00 92.81 106 ASP A C 1
ATOM 873 O O . ASP A 1 106 ? -23.256 -18.285 -6.193 1.00 92.81 106 ASP A O 1
ATOM 877 N N . GLY A 1 107 ? -21.392 -19.297 -5.493 1.00 94.06 107 GLY A N 1
ATOM 878 C CA . GLY A 1 107 ? -20.501 -18.615 -6.439 1.00 94.06 107 GLY A CA 1
ATOM 879 C C . GLY A 1 107 ? -20.093 -17.191 -6.040 1.00 94.06 107 GLY A C 1
ATOM 880 O O . GLY A 1 107 ? -19.352 -16.553 -6.784 1.00 94.06 107 GLY A O 1
ATOM 881 N N . GLN A 1 108 ? -20.518 -16.696 -4.875 1.00 91.62 108 GLN A N 1
ATOM 882 C CA . GLN A 1 108 ? -20.153 -15.377 -4.358 1.00 91.62 108 GLN A CA 1
ATOM 883 C C . GLN A 1 108 ? -19.150 -15.466 -3.205 1.00 91.62 108 GLN A C 1
ATOM 885 O O . GLN A 1 108 ? -19.343 -16.212 -2.241 1.00 91.62 108 GLN A O 1
ATOM 890 N N . GLU A 1 109 ? -18.085 -14.664 -3.276 1.00 92.56 109 GLU A N 1
ATOM 891 C CA . GLU A 1 109 ? -17.149 -14.488 -2.165 1.00 92.56 109 GLU A CA 1
ATOM 892 C C . GLU A 1 109 ? -17.883 -13.874 -0.959 1.00 92.56 109 GLU A C 1
ATOM 894 O O . GLU A 1 109 ? -18.366 -12.745 -1.000 1.00 92.56 109 GLU A O 1
ATOM 899 N N . THR A 1 110 ? -17.981 -14.641 0.123 1.00 90.69 110 THR A N 1
ATOM 900 C CA . THR A 1 110 ? -18.740 -14.311 1.330 1.00 90.69 110 THR A CA 1
ATOM 901 C C . THR A 1 110 ? -17.834 -14.334 2.554 1.00 90.69 110 THR A C 1
ATOM 903 O O . THR A 1 110 ? -17.136 -15.316 2.811 1.00 90.69 110 THR A O 1
ATOM 906 N N . ARG A 1 111 ? -17.876 -13.274 3.368 1.00 84.38 111 ARG A N 1
ATOM 907 C CA . ARG A 1 111 ? -17.179 -13.218 4.660 1.00 84.38 111 ARG A CA 1
ATOM 908 C C . ARG A 1 111 ? -18.105 -13.677 5.787 1.00 84.38 111 ARG A C 1
ATOM 910 O O . ARG A 1 111 ? -19.113 -13.033 6.055 1.00 84.38 111 ARG A O 1
ATOM 917 N N . ILE A 1 112 ? -17.725 -14.749 6.475 1.00 84.44 112 ILE A N 1
ATOM 918 C CA . ILE A 1 112 ? -18.407 -15.265 7.668 1.00 84.44 112 ILE A CA 1
ATOM 919 C C . ILE A 1 112 ? -17.725 -14.677 8.904 1.00 84.44 112 ILE A C 1
ATOM 921 O O . ILE A 1 112 ? -16.500 -14.684 8.982 1.00 84.44 112 ILE A O 1
ATOM 925 N N . CYS A 1 113 ? -18.503 -14.169 9.862 1.00 81.31 113 CYS A N 1
ATOM 926 C CA . CYS A 1 113 ? -18.024 -13.653 11.146 1.00 81.31 113 CYS A CA 1
ATOM 927 C C . CYS A 1 113 ? -18.784 -14.353 12.276 1.00 81.31 113 CYS A C 1
ATOM 929 O O . CYS A 1 113 ? -20.014 -14.285 12.313 1.00 81.31 113 CYS A O 1
ATOM 931 N N . LEU A 1 114 ? -18.071 -15.038 13.171 1.00 74.56 114 LEU A N 1
ATOM 932 C CA . LEU A 1 114 ? -18.670 -15.648 14.356 1.00 74.56 114 LEU A CA 1
ATOM 933 C C . LEU A 1 114 ? -18.555 -14.682 15.537 1.00 74.56 114 LEU A C 1
ATOM 935 O O . LEU A 1 114 ? -17.447 -14.374 15.979 1.00 74.56 114 LEU A O 1
ATOM 939 N N . VAL A 1 115 ? -19.706 -14.235 16.041 1.00 71.06 115 VAL A N 1
ATOM 940 C CA . VAL A 1 115 ? -19.821 -13.433 17.271 1.00 71.06 115 VAL A CA 1
ATOM 941 C C . VAL A 1 115 ? -19.620 -14.299 18.512 1.00 71.06 115 VAL A C 1
ATOM 943 O O . VAL A 1 115 ? -20.101 -15.455 18.515 1.00 71.06 115 VAL A O 1
#

Nearest PDB structures (foldseek):
  3mx7-assembly1_A  TM=9.435E-01  e=8.663E-09  Homo sapiens
  7e7n-assembly1_A  TM=4.016E-01  e=9.586E+00  Ralstonia solanacearum
  8h33-assembly1_B  TM=3.809E-01  e=9.082E+00  Homo sapiens

pLDDT: mean 91.57, std 9.04, range [41.69, 98.69]

Foldseek 3Di:
DPPCVQFPDWDFQDDDPDTWIWTWGADQVFRWIWIDIPNHTDDTDGGDPDRWDWDWDDDPPWIKIWGWADDPDRDIDIWMDTNNHTPVVSVVVVCVVQVWDWDADPNDTDIDGDD

Solvent-accessible surface area (backbone atoms only — not comparable to full-atom values): 6808 Å² total; per-residue (Å²): 129,86,72,66,86,52,55,76,47,75,47,78,49,76,51,96,96,45,70,45,41,37,41,31,30,62,36,87,89,43,22,19,37,36,37,24,51,73,85,41,78,79,46,79,40,85,64,33,99,54,68,54,50,76,49,77,51,69,59,91,92,40,47,33,36,42,40,37,42,73,52,73,94,89,41,71,45,79,48,49,27,50,70,88,30,49,49,67,60,46,49,53,53,51,26,58,74,47,52,28,52,76,48,73,55,98,88,37,88,39,78,48,70,55,132

Radius of gyration: 15.9 Å; Cα contacts (8 Å, |Δi|>4): 203; chains: 1; bounding box: 39×36×33 Å